Protein AF-A0A9Q5SL34-F1 (afdb_monomer)

Secondary structure (DSSP, 8-state):
----------------PPPEEE----GGGTT---HHHHTSEEEEEEEEEET--TT-EEEEEETTEEEEEE--TTSSEEEEEEEHHHHTT-S-EEEEE---

pLDDT: mean 87.62, std 8.79, range [52.19, 95.81]

InterPro domains:
  IPR013783 Immunoglobulin-like fold [G3DSA:2.60.40.10] (19-100)
  IPR049826 Ig-like Ice domain [NF012196] (1-95)

Mean predicted aligned error: 7.26 Å

Radius of gyration: 22.32 Å; Cα contacts (8 Å, |Δi|>4): 200; chains: 1; bounding box: 59×26×72 Å

Structure (mmCIF, N/CA/C/O backbone):
data_AF-A0A9Q5SL34-F1
#
_entry.id   AF-A0A9Q5SL34-F1
#
loop_
_atom_site.group_PDB
_atom_site.id
_atom_site.type_symbol
_atom_site.label_atom_id
_atom_site.label_alt_id
_atom_site.label_comp_id
_atom_site.label_asym_id
_atom_site.label_entity_id
_atom_site.label_seq_id
_atom_site.pdbx_PDB_ins_code
_atom_site.Cartn_x
_atom_site.Cartn_y
_atom_site.Cartn_z
_atom_site.occupancy
_atom_site.B_iso_or_equiv
_atom_site.auth_seq_id
_atom_site.auth_comp_id
_atom_site.auth_asym_id
_atom_site.auth_atom_id
_atom_site.pdbx_PDB_model_num
ATOM 1 N N . ASN A 1 1 ? 44.277 15.651 -53.124 1.00 52.19 1 ASN A N 1
ATOM 2 C CA . ASN A 1 1 ? 43.625 14.345 -52.923 1.00 52.19 1 ASN A CA 1
ATOM 3 C C . ASN A 1 1 ? 42.667 14.479 -51.746 1.00 52.19 1 ASN A C 1
ATOM 5 O O . ASN A 1 1 ? 43.151 14.401 -50.623 1.00 52.19 1 ASN A O 1
ATOM 9 N N . PRO A 1 2 ? 41.384 14.825 -51.944 1.00 63.31 2 PRO A N 1
ATOM 10 C CA . PRO A 1 2 ? 40.451 14.895 -50.826 1.00 63.31 2 PRO A CA 1
ATOM 11 C C . PRO A 1 2 ? 39.953 13.487 -50.474 1.00 63.31 2 PRO A C 1
ATOM 13 O O . PRO A 1 2 ? 39.722 12.675 -51.367 1.00 63.31 2 PRO A O 1
ATOM 16 N N . ALA A 1 3 ? 39.810 13.208 -49.181 1.00 65.94 3 ALA A N 1
ATOM 17 C CA . ALA A 1 3 ? 39.186 11.996 -48.662 1.00 65.94 3 ALA A CA 1
ATOM 18 C C . ALA A 1 3 ? 37.994 12.407 -47.794 1.00 65.94 3 ALA A C 1
ATOM 20 O O . ALA A 1 3 ? 38.122 13.316 -46.973 1.00 65.94 3 ALA A O 1
ATOM 21 N N . SER A 1 4 ? 36.858 11.748 -47.991 1.00 71.62 4 SER A N 1
ATOM 22 C CA . SER A 1 4 ? 35.657 11.902 -47.172 1.00 71.62 4 SER A CA 1
ATOM 23 C C . SER A 1 4 ? 35.212 10.537 -46.657 1.00 71.62 4 SER A C 1
ATOM 25 O O . SER A 1 4 ? 35.477 9.511 -47.287 1.00 71.62 4 SER A O 1
ATOM 27 N N . ALA A 1 5 ? 34.567 10.540 -45.496 1.00 66.69 5 ALA A N 1
ATOM 28 C CA . ALA A 1 5 ? 33.945 9.377 -44.890 1.00 66.69 5 ALA A CA 1
ATOM 29 C C . ALA A 1 5 ? 32.649 9.829 -44.219 1.00 66.69 5 ALA A C 1
ATOM 31 O O . ALA A 1 5 ? 32.632 10.871 -43.562 1.00 66.69 5 ALA A O 1
ATOM 32 N N . ASP A 1 6 ? 31.610 9.021 -44.372 1.00 74.62 6 ASP A N 1
ATOM 33 C CA . ASP A 1 6 ? 30.282 9.262 -43.828 1.00 74.62 6 ASP A CA 1
ATOM 34 C C . ASP A 1 6 ? 29.911 8.092 -42.912 1.00 74.62 6 ASP A C 1
ATOM 36 O O . ASP A 1 6 ? 30.289 6.942 -43.163 1.00 74.62 6 ASP A O 1
ATOM 40 N N . ALA A 1 7 ? 29.205 8.391 -41.826 1.00 67.94 7 ALA A N 1
ATOM 41 C CA . ALA A 1 7 ? 28.710 7.399 -40.887 1.00 67.94 7 ALA A CA 1
ATOM 42 C C . ALA A 1 7 ? 27.316 7.808 -40.421 1.00 67.94 7 ALA A C 1
A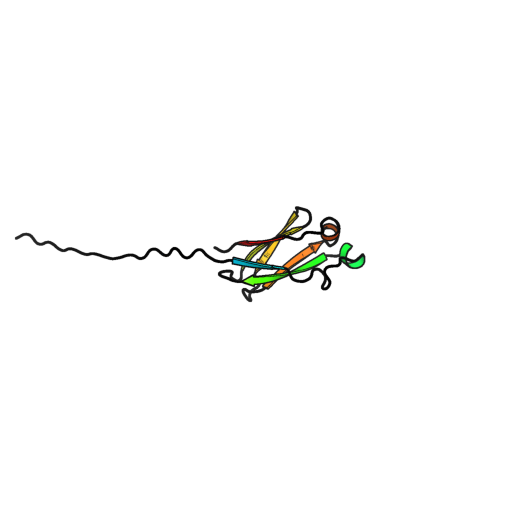TOM 44 O O . ALA A 1 7 ? 27.150 8.863 -39.811 1.00 67.94 7 ALA A O 1
ATOM 45 N N . ASP A 1 8 ? 26.350 6.934 -40.671 1.00 74.38 8 ASP A N 1
ATOM 46 C CA . ASP A 1 8 ? 24.986 7.061 -40.179 1.00 74.38 8 ASP A CA 1
ATOM 47 C C . ASP A 1 8 ? 24.727 6.033 -39.079 1.00 74.38 8 ASP A C 1
ATOM 49 O O . ASP A 1 8 ? 25.254 4.914 -39.094 1.00 74.38 8 ASP A O 1
ATOM 53 N N . ARG A 1 9 ? 23.900 6.421 -38.107 1.00 81.31 9 ARG A N 1
ATOM 54 C CA . ARG A 1 9 ? 23.397 5.526 -37.069 1.00 81.31 9 ARG A CA 1
ATOM 55 C C . ARG A 1 9 ? 21.949 5.870 -36.764 1.00 81.31 9 ARG A C 1
ATOM 57 O O . ARG A 1 9 ? 21.664 6.941 -36.233 1.00 81.31 9 ARG A O 1
ATOM 64 N N . ASP A 1 10 ? 21.072 4.915 -37.026 1.00 77.75 10 ASP A N 1
ATOM 65 C CA . ASP A 1 10 ? 19.683 4.992 -36.597 1.00 77.75 10 ASP A CA 1
ATOM 66 C C . ASP A 1 10 ? 19.573 4.865 -35.070 1.00 77.75 10 ASP A C 1
ATOM 68 O O . ASP A 1 10 ? 20.346 4.151 -34.417 1.00 77.75 10 ASP A O 1
ATOM 72 N N . TYR A 1 11 ? 18.584 5.551 -34.495 1.00 79.69 11 TYR A N 1
ATOM 73 C CA . TYR A 1 11 ? 18.172 5.387 -33.104 1.00 79.69 11 TYR A CA 1
ATOM 74 C C . TYR A 1 11 ? 16.663 5.146 -33.036 1.00 79.69 11 TYR A C 1
ATOM 76 O O . TYR A 1 11 ? 15.887 5.741 -33.782 1.00 79.69 11 TYR A O 1
ATOM 84 N N . GLY A 1 12 ? 16.253 4.247 -32.144 1.00 81.19 12 GLY A N 1
ATOM 85 C CA . GLY A 1 12 ? 14.850 4.040 -31.806 1.00 81.19 12 GLY A CA 1
ATOM 86 C C . GLY A 1 12 ? 14.425 4.983 -30.686 1.00 81.19 12 GLY A C 1
ATOM 87 O O . GLY A 1 12 ? 15.234 5.328 -29.824 1.00 81.19 12 GLY A O 1
ATOM 88 N N . VAL A 1 13 ? 13.157 5.381 -30.698 1.00 70.31 13 VAL A N 1
ATOM 89 C CA . VAL A 1 13 ? 12.498 6.021 -29.557 1.00 70.31 13 VAL A CA 1
ATOM 90 C C . VAL A 1 13 ? 11.585 4.987 -28.913 1.00 70.31 13 VAL A C 1
ATOM 92 O O . VAL A 1 13 ? 10.753 4.394 -29.598 1.00 70.31 13 VAL A O 1
ATOM 95 N N . ASP A 1 14 ? 11.777 4.734 -27.622 1.00 74.88 14 ASP A N 1
ATOM 96 C CA . ASP A 1 14 ? 10.863 3.904 -26.844 1.00 74.88 14 ASP A CA 1
ATOM 97 C C . ASP A 1 14 ? 9.807 4.810 -26.207 1.00 74.88 14 ASP A C 1
ATOM 99 O O . ASP A 1 14 ? 10.135 5.753 -25.485 1.00 74.88 14 ASP A O 1
ATOM 103 N N . THR A 1 15 ? 8.545 4.572 -26.549 1.00 73.12 15 THR A N 1
ATOM 104 C CA . THR A 1 15 ? 7.397 5.344 -26.061 1.00 73.12 15 THR A CA 1
ATOM 105 C C . THR A 1 15 ? 6.463 4.499 -25.202 1.00 73.12 15 THR A C 1
ATOM 107 O O . THR A 1 15 ? 5.328 4.918 -24.970 1.00 73.12 15 THR A O 1
ATOM 110 N N . THR A 1 16 ? 6.867 3.298 -24.773 1.00 75.44 16 THR A N 1
ATOM 111 C CA . THR A 1 16 ? 6.045 2.525 -23.839 1.00 75.44 16 THR A CA 1
ATOM 112 C C . THR A 1 16 ? 6.050 3.223 -22.486 1.00 75.44 16 THR A C 1
ATOM 114 O O . THR A 1 16 ? 7.094 3.344 -21.848 1.00 75.44 16 THR A O 1
ATOM 117 N N . LEU A 1 17 ? 4.888 3.726 -22.069 1.00 71.75 17 LEU A N 1
ATOM 118 C CA . LEU A 1 17 ? 4.716 4.248 -20.719 1.00 71.75 17 LEU A CA 1
ATOM 119 C C . LEU A 1 17 ? 4.752 3.078 -19.729 1.00 71.75 17 LEU A C 1
ATOM 121 O O . LEU A 1 17 ? 4.144 2.046 -20.031 1.00 71.75 17 LEU A O 1
ATOM 125 N N . PRO A 1 18 ? 5.401 3.239 -18.566 1.00 72.50 18 PRO A N 1
ATOM 126 C CA . PRO A 1 18 ? 5.308 2.248 -17.510 1.00 72.50 18 PRO A CA 1
ATOM 127 C C . PRO A 1 18 ? 3.847 2.098 -17.081 1.00 72.50 18 PRO A C 1
A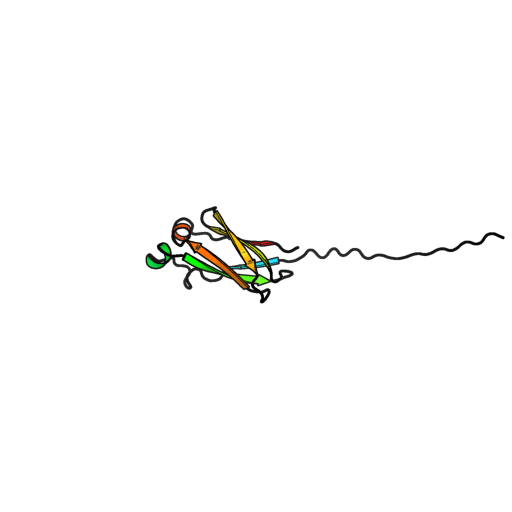TOM 129 O O . PRO A 1 18 ? 3.100 3.072 -16.939 1.00 72.50 18 PRO A O 1
ATOM 132 N N . THR A 1 19 ? 3.435 0.853 -16.914 1.00 81.94 19 THR A N 1
ATOM 133 C CA . THR A 1 19 ? 2.133 0.460 -16.388 1.00 81.94 19 THR A CA 1
ATOM 134 C C . THR A 1 19 ? 2.287 0.149 -14.908 1.00 81.94 19 THR A C 1
ATOM 136 O O . THR A 1 19 ? 3.216 -0.543 -14.518 1.00 81.94 19 THR A O 1
ATOM 139 N N . ALA A 1 20 ? 1.394 0.649 -14.062 1.00 86.25 20 ALA A N 1
ATOM 140 C CA . ALA A 1 20 ? 1.401 0.328 -12.641 1.00 86.25 20 ALA A CA 1
ATOM 141 C C . ALA A 1 20 ? -0.014 -0.031 -12.209 1.00 86.25 20 ALA A C 1
ATOM 143 O O . ALA A 1 20 ? -0.964 0.704 -12.487 1.00 86.25 20 ALA A O 1
ATOM 144 N N . GLU A 1 21 ? -0.144 -1.164 -11.533 1.00 90.12 21 GLU A N 1
ATOM 145 C CA . GLU A 1 21 ? -1.402 -1.646 -10.975 1.00 90.12 21 GLU A CA 1
ATOM 146 C C . GLU A 1 21 ? -1.232 -1.823 -9.468 1.00 90.12 21 GLU A C 1
ATOM 148 O O . GLU A 1 21 ? -0.189 -2.289 -9.006 1.00 90.12 21 GLU A O 1
ATOM 153 N N . ILE A 1 22 ? -2.249 -1.435 -8.699 1.00 92.56 22 ILE A N 1
ATOM 154 C CA . ILE A 1 22 ? -2.298 -1.621 -7.249 1.00 92.56 22 ILE A CA 1
ATOM 155 C C . ILE A 1 22 ? -3.718 -1.986 -6.830 1.00 92.56 22 ILE A C 1
ATOM 157 O O . ILE A 1 22 ? -4.686 -1.339 -7.227 1.00 92.56 22 ILE A O 1
ATOM 161 N N . GLU A 1 23 ? -3.820 -3.018 -6.006 1.00 94.19 23 GLU A N 1
ATOM 162 C CA . GLU A 1 23 ? -5.057 -3.508 -5.411 1.00 94.19 23 GLU A CA 1
ATOM 163 C C . GLU A 1 23 ? -4.899 -3.551 -3.889 1.00 94.19 23 GLU A C 1
ATOM 165 O O . GLU A 1 23 ? -3.783 -3.665 -3.379 1.00 94.19 23 GLU A O 1
ATOM 170 N N . ILE A 1 24 ? -6.016 -3.429 -3.172 1.00 93.19 24 ILE A N 1
ATOM 171 C CA . ILE A 1 24 ? -6.093 -3.506 -1.710 1.00 93.19 24 ILE A CA 1
ATOM 172 C C . ILE A 1 24 ? -6.902 -4.763 -1.378 1.00 93.19 24 ILE A C 1
ATOM 174 O O . ILE A 1 24 ? -7.988 -4.948 -1.930 1.00 93.19 24 ILE A O 1
ATOM 178 N N . ASP A 1 25 ? -6.372 -5.614 -0.503 1.00 93.44 25 ASP A N 1
ATOM 179 C CA . ASP A 1 25 ? -7.076 -6.792 0.008 1.00 93.44 25 ASP A CA 1
ATOM 180 C C . ASP A 1 25 ? -8.148 -6.396 1.037 1.00 93.44 25 ASP A C 1
ATOM 182 O O . ASP A 1 25 ? -8.251 -5.241 1.451 1.00 93.44 25 ASP A O 1
ATOM 186 N N . LEU A 1 26 ? -8.926 -7.379 1.501 1.00 90.00 26 LEU A N 1
ATOM 187 C CA . LEU A 1 26 ? -9.909 -7.166 2.565 1.00 90.00 26 LEU A CA 1
ATOM 188 C C . LEU A 1 26 ? -9.247 -6.581 3.820 1.00 90.00 26 LEU A C 1
ATOM 190 O O . LEU A 1 26 ? -8.334 -7.177 4.401 1.00 90.00 26 LEU A O 1
ATOM 194 N N . ILE A 1 27 ? -9.755 -5.446 4.290 1.00 87.69 27 ILE A N 1
ATOM 195 C CA . ILE A 1 27 ? -9.268 -4.789 5.503 1.00 87.69 27 ILE A CA 1
ATOM 196 C C . ILE A 1 27 ? -9.784 -5.567 6.711 1.00 87.69 27 ILE A C 1
ATOM 198 O O . ILE A 1 27 ? -10.958 -5.917 6.771 1.00 87.69 27 ILE A O 1
ATOM 202 N N . ALA A 1 28 ? -8.906 -5.870 7.671 1.00 84.81 28 ALA A N 1
ATOM 203 C CA . ALA A 1 28 ? -9.226 -6.726 8.822 1.00 84.81 28 ALA A CA 1
ATOM 204 C C . ALA A 1 28 ? -9.770 -8.132 8.450 1.00 84.81 28 ALA A C 1
ATOM 206 O O . ALA A 1 28 ? -10.240 -8.871 9.309 1.00 84.81 28 ALA A O 1
ATOM 207 N N . GLY A 1 29 ? -9.642 -8.547 7.182 1.00 83.75 29 GLY A N 1
ATOM 208 C CA . GLY A 1 29 ? -10.080 -9.850 6.676 1.00 83.75 29 GLY A CA 1
ATOM 209 C C . GLY A 1 29 ? -11.562 -9.946 6.296 1.00 83.75 29 GLY A C 1
ATOM 210 O O . GLY A 1 29 ? -11.937 -10.915 5.634 1.00 83.75 29 GLY A O 1
ATOM 211 N N . ASP A 1 30 ? -12.392 -8.970 6.666 1.00 86.31 30 ASP A N 1
ATOM 212 C CA . ASP A 1 30 ? -13.833 -8.948 6.379 1.00 86.31 30 ASP A CA 1
ATOM 213 C C . ASP A 1 30 ? -14.385 -7.569 5.963 1.00 86.31 30 ASP A C 1
ATOM 215 O O . ASP A 1 30 ? -15.599 -7.418 5.833 1.00 86.31 30 ASP A O 1
ATOM 219 N N . ASP A 1 31 ? -13.513 -6.582 5.728 1.00 85.81 31 ASP A N 1
ATOM 220 C CA . ASP A 1 31 ? -13.841 -5.173 5.460 1.00 85.81 31 ASP A CA 1
ATOM 221 C C . ASP A 1 31 ? -14.651 -4.487 6.577 1.00 85.81 31 ASP A C 1
ATOM 223 O O . ASP A 1 31 ? -15.268 -3.437 6.362 1.00 85.81 31 ASP A O 1
ATOM 227 N N . VAL A 1 32 ? -14.654 -5.042 7.795 1.00 87.25 32 VAL A N 1
ATOM 228 C CA . VAL A 1 32 ? -15.412 -4.506 8.928 1.00 87.25 32 VAL A CA 1
ATOM 229 C C . VAL A 1 32 ? -14.498 -4.277 10.121 1.00 87.25 32 VAL A C 1
ATOM 231 O O . VAL A 1 32 ? -14.122 -5.194 10.836 1.00 87.25 32 VAL A O 1
ATOM 234 N N . ILE A 1 33 ? -14.244 -3.005 10.430 1.00 90.00 33 ILE A N 1
ATOM 235 C CA . ILE A 1 33 ? -13.521 -2.649 11.653 1.00 90.00 33 ILE A CA 1
ATOM 236 C C . ILE A 1 33 ? -14.428 -2.818 12.871 1.00 90.00 33 ILE A C 1
ATOM 238 O O . ILE A 1 33 ? -15.411 -2.093 13.057 1.00 90.00 33 ILE A O 1
ATOM 242 N N . ASN A 1 34 ? -14.072 -3.757 13.741 1.00 89.69 34 ASN A N 1
ATOM 243 C CA . ASN A 1 34 ? -14.728 -3.967 15.022 1.00 89.69 34 ASN A CA 1
ATOM 244 C C . ASN A 1 34 ? -14.055 -3.171 16.156 1.00 89.69 34 ASN A C 1
ATOM 246 O O . ASN A 1 34 ? -13.020 -2.524 15.996 1.00 89.69 34 ASN A O 1
ATOM 250 N N . LYS A 1 35 ? -14.647 -3.221 17.357 1.00 89.25 35 LYS A N 1
ATOM 251 C CA . LYS A 1 35 ? -14.123 -2.491 18.523 1.00 89.25 35 LYS A CA 1
ATOM 252 C C . LYS A 1 35 ? -12.684 -2.894 18.873 1.00 89.25 35 LYS A C 1
ATOM 254 O O . LYS A 1 35 ? -11.883 -2.030 19.209 1.00 89.25 35 LYS A O 1
ATOM 259 N N . ALA A 1 36 ? -12.357 -4.182 18.806 1.00 89.81 36 ALA A N 1
ATOM 260 C CA . ALA A 1 36 ? -11.027 -4.663 19.166 1.00 89.81 36 ALA A CA 1
ATOM 261 C C . ALA A 1 36 ? -9.963 -4.243 18.139 1.00 89.81 36 ALA A C 1
ATOM 263 O O . ALA A 1 36 ? -8.836 -3.952 18.535 1.00 89.81 36 ALA A O 1
ATOM 264 N N . GLU A 1 37 ? -10.319 -4.186 16.855 1.00 91.38 37 GLU A N 1
ATOM 265 C CA . GLU A 1 37 ? -9.464 -3.663 15.781 1.00 91.38 37 GLU A CA 1
ATOM 266 C C . GLU A 1 37 ? -9.315 -2.149 15.862 1.00 91.38 37 GLU A C 1
ATOM 268 O O . GLU A 1 37 ? -8.214 -1.645 15.703 1.00 91.38 37 GLU A O 1
ATOM 273 N N . SER A 1 38 ? -10.377 -1.417 16.207 1.00 90.25 38 SER A N 1
ATOM 274 C CA . SER A 1 38 ? -10.308 0.043 16.359 1.00 90.25 38 SER A CA 1
ATOM 275 C C . SER A 1 38 ? -9.358 0.512 17.473 1.00 90.25 38 SER A C 1
ATOM 277 O O . SER A 1 38 ? -8.914 1.658 17.475 1.00 90.25 38 SER A O 1
ATOM 279 N N . GLU A 1 39 ? -9.045 -0.371 18.425 1.00 91.81 39 GLU A N 1
ATOM 280 C CA . GLU A 1 39 ? -8.149 -0.114 19.558 1.00 91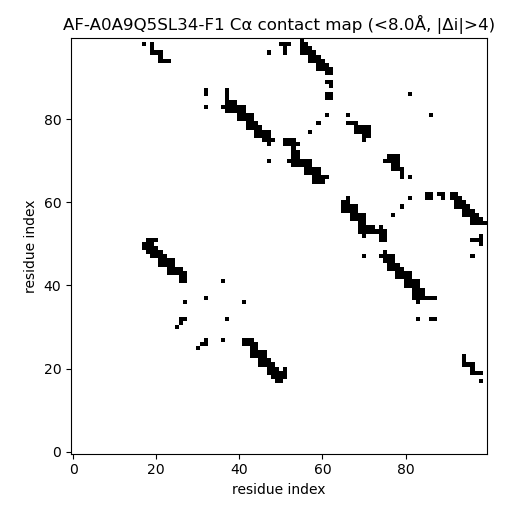.81 39 GLU A CA 1
ATOM 281 C C . GLU A 1 39 ? -6.698 -0.572 19.293 1.00 91.81 39 GLU A C 1
ATOM 283 O O . GLU A 1 39 ? -5.8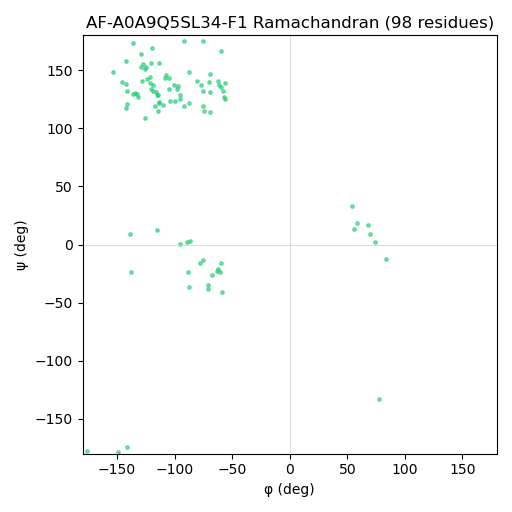46 -0.448 20.176 1.00 91.81 39 GLU A O 1
ATOM 288 N N . LYS A 1 40 ? -6.405 -1.123 18.106 1.00 92.56 40 LYS A N 1
ATOM 289 C CA . LYS A 1 40 ? -5.100 -1.688 17.727 1.00 92.56 40 LYS A CA 1
ATOM 290 C C . LYS A 1 40 ? -4.696 -1.250 16.321 1.00 92.56 40 LYS A C 1
ATOM 292 O O . LYS A 1 40 ? -5.477 -0.630 15.608 1.00 92.56 40 LYS A O 1
ATOM 297 N N . ASP A 1 41 ? -3.476 -1.584 15.923 1.00 93.00 41 ASP A N 1
ATOM 298 C CA . ASP A 1 41 ? -3.045 -1.416 14.539 1.00 93.00 41 ASP A CA 1
ATOM 299 C C . ASP A 1 41 ? -3.627 -2.543 13.676 1.00 93.00 41 ASP A C 1
ATOM 301 O O . ASP A 1 41 ? -3.668 -3.707 14.088 1.00 93.00 41 ASP A O 1
ATOM 305 N N . VAL A 1 42 ? -4.105 -2.175 12.491 1.00 92.44 42 VAL A N 1
ATOM 306 C CA . VAL A 1 42 ? -4.670 -3.069 11.484 1.00 92.44 42 VAL A CA 1
ATOM 307 C C . VAL A 1 42 ? -3.736 -3.061 10.286 1.00 92.44 42 VAL A C 1
ATOM 309 O O . VAL A 1 42 ? -3.471 -2.015 9.691 1.00 92.44 42 VAL A O 1
ATOM 312 N N . THR A 1 43 ? -3.247 -4.239 9.923 1.00 93.88 43 THR A N 1
ATOM 313 C CA . THR A 1 43 ? -2.432 -4.412 8.725 1.00 93.88 43 THR A CA 1
ATOM 314 C C . THR A 1 43 ? -3.331 -4.357 7.495 1.00 93.88 43 THR A C 1
ATOM 316 O O . THR A 1 43 ? -4.231 -5.182 7.334 1.00 93.88 43 THR A O 1
ATOM 319 N N . ILE A 1 44 ? -3.076 -3.390 6.622 1.00 93.44 44 ILE A N 1
ATOM 320 C CA . ILE A 1 44 ? -3.665 -3.303 5.288 1.00 93.44 44 ILE A CA 1
ATOM 321 C C . ILE A 1 44 ? -2.668 -3.928 4.327 1.00 93.44 44 ILE A C 1
ATOM 323 O O . ILE A 1 44 ? -1.508 -3.515 4.296 1.00 93.44 44 ILE A O 1
ATOM 327 N N . SER A 1 45 ? -3.106 -4.912 3.551 1.00 94.62 45 SER A N 1
ATOM 328 C CA . SER A 1 45 ? -2.293 -5.555 2.522 1.00 94.62 4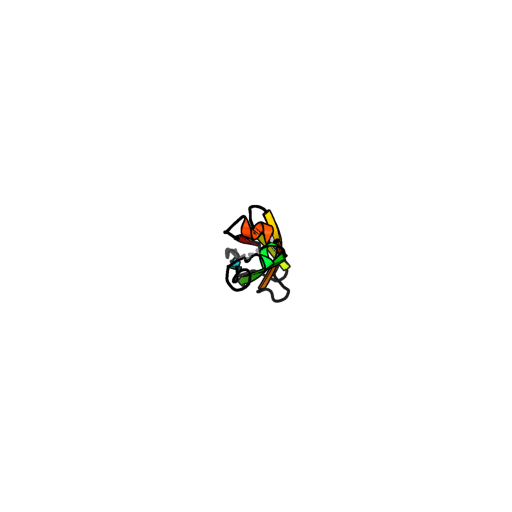5 SER A CA 1
ATOM 329 C C . SER A 1 45 ? -2.909 -5.391 1.143 1.00 94.62 45 SER A C 1
ATOM 331 O O . SER A 1 45 ? -4.052 -4.956 0.996 1.00 94.62 45 SER A O 1
ATOM 333 N N . GLY A 1 46 ? -2.132 -5.736 0.128 1.00 95.31 46 GLY A N 1
ATOM 334 C CA . GLY A 1 46 ? -2.611 -5.778 -1.236 1.00 95.31 46 GLY A CA 1
ATOM 335 C C . GLY A 1 46 ? -1.561 -6.294 -2.203 1.00 95.31 46 GLY A C 1
ATOM 336 O O . GLY A 1 46 ? -0.431 -6.635 -1.824 1.00 95.31 46 GLY A O 1
ATOM 337 N N . THR A 1 47 ? -1.936 -6.312 -3.478 1.00 95.25 47 THR A N 1
ATOM 338 C CA . THR A 1 47 ? -1.070 -6.722 -4.583 1.00 95.25 47 THR A CA 1
ATOM 339 C C . THR A 1 47 ? -0.741 -5.566 -5.515 1.00 95.25 47 THR A C 1
ATOM 341 O O . T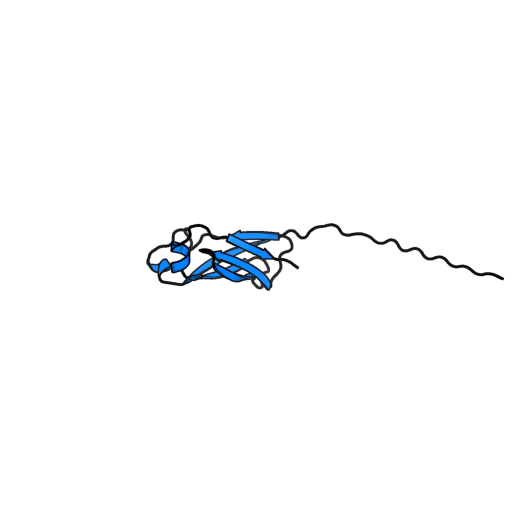HR A 1 47 ? -1.461 -4.572 -5.591 1.00 95.25 47 THR A O 1
ATOM 344 N N . VAL A 1 48 ? 0.375 -5.699 -6.223 1.00 95.00 48 VAL A N 1
ATOM 345 C CA . VAL A 1 48 ? 0.816 -4.786 -7.280 1.00 95.00 48 VAL A CA 1
ATOM 346 C C . VAL A 1 48 ? 1.121 -5.552 -8.566 1.00 95.00 48 VAL A C 1
ATOM 348 O O . VAL A 1 48 ? 1.437 -6.745 -8.533 1.00 95.00 48 VAL A O 1
ATOM 351 N N . GLY A 1 49 ? 1.029 -4.859 -9.699 1.00 91.38 49 GLY A N 1
ATOM 352 C CA . GLY A 1 49 ? 1.245 -5.411 -11.036 1.00 91.38 49 GLY A CA 1
ATOM 353 C C . GLY A 1 49 ? 1.811 -4.390 -12.025 1.00 91.38 49 GLY A C 1
ATOM 354 O O . GLY A 1 49 ? 2.075 -3.239 -11.675 1.00 91.38 49 GLY A O 1
ATOM 355 N N . GLY A 1 50 ? 2.006 -4.820 -13.273 1.00 89.25 50 GLY A N 1
ATOM 356 C CA . GLY A 1 50 ? 2.660 -4.020 -14.314 1.00 89.25 50 GLY A CA 1
ATOM 357 C C . GLY A 1 50 ? 4.184 -3.987 -14.160 1.00 89.25 50 GLY A C 1
ATOM 358 O O . GLY A 1 50 ? 4.820 -5.022 -13.963 1.00 89.25 50 GLY A O 1
ATOM 359 N N . ASP A 1 51 ? 4.759 -2.793 -14.258 1.00 88.75 51 ASP A N 1
ATOM 360 C CA . ASP A 1 51 ? 6.191 -2.495 -14.166 1.00 88.75 51 ASP A CA 1
ATOM 361 C C . ASP A 1 51 ? 6.683 -2.277 -12.727 1.00 88.75 51 ASP A C 1
ATOM 363 O O . ASP A 1 51 ? 7.868 -2.003 -12.521 1.00 88.75 51 ASP A O 1
ATOM 367 N N . VAL A 1 52 ? 5.794 -2.441 -11.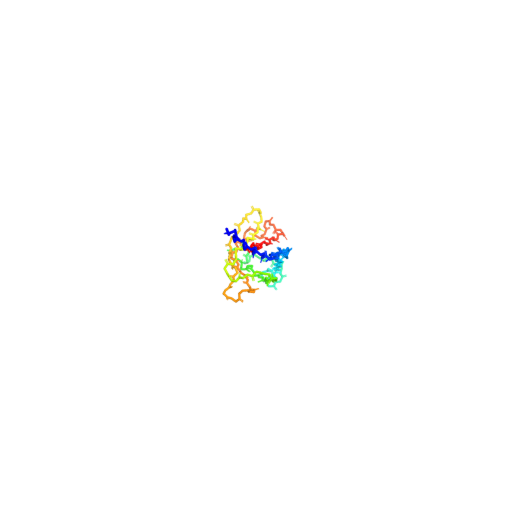741 1.00 92.12 52 VAL A N 1
ATOM 368 C CA . VAL A 1 52 ? 6.094 -2.320 -10.310 1.00 92.12 52 VAL A CA 1
ATOM 369 C C . VAL A 1 52 ? 7.111 -3.375 -9.861 1.00 92.12 52 VAL A C 1
ATOM 371 O O . VAL A 1 52 ? 7.066 -4.538 -10.272 1.00 92.12 52 VAL A O 1
ATOM 374 N N . LYS A 1 53 ? 8.040 -2.978 -8.988 1.00 92.50 53 LYS A N 1
ATOM 375 C CA . LYS A 1 53 ? 9.146 -3.802 -8.490 1.00 92.50 53 LYS A CA 1
ATOM 376 C C . LYS A 1 53 ? 9.225 -3.770 -6.971 1.00 92.50 53 LYS A C 1
ATOM 378 O O . LYS A 1 53 ? 8.666 -2.915 -6.294 1.00 92.50 53 LYS A O 1
ATOM 383 N N . ALA A 1 54 ? 9.965 -4.730 -6.422 1.00 93.81 54 ALA A N 1
ATOM 384 C CA . ALA A 1 54 ? 10.294 -4.733 -5.005 1.00 93.81 54 ALA A CA 1
ATOM 385 C C . ALA A 1 54 ? 10.997 -3.426 -4.613 1.00 93.81 54 ALA A C 1
ATOM 387 O O . ALA A 1 54 ? 11.922 -2.991 -5.303 1.00 93.81 54 ALA A O 1
ATOM 388 N N . ASN A 1 55 ? 10.631 -2.891 -3.449 1.00 93.00 55 ASN A N 1
ATOM 389 C CA . ASN A 1 55 ? 11.055 -1.596 -2.912 1.00 93.00 55 ASN A CA 1
ATOM 390 C C . ASN A 1 55 ? 10.428 -0.355 -3.565 1.00 93.00 55 ASN A C 1
ATOM 392 O O . ASN A 1 55 ? 10.752 0.749 -3.127 1.00 93.00 55 ASN A O 1
ATOM 396 N N . ASP A 1 56 ? 9.516 -0.502 -4.529 1.00 94.00 56 ASP A N 1
ATOM 397 C CA . ASP A 1 56 ? 8.755 0.647 -5.022 1.00 94.00 56 ASP A CA 1
ATOM 398 C C . ASP A 1 56 ? 7.918 1.249 -3.880 1.00 94.00 56 ASP A C 1
ATOM 400 O O . ASP A 1 56 ? 7.333 0.502 -3.081 1.00 94.00 56 ASP A O 1
ATOM 404 N N . PRO A 1 57 ? 7.872 2.585 -3.747 1.00 94.31 57 PRO A N 1
ATOM 405 C CA . PRO A 1 57 ? 7.132 3.241 -2.683 1.00 94.31 57 PRO A CA 1
ATOM 406 C C . PRO A 1 57 ? 5.624 3.082 -2.889 1.00 94.31 57 PRO A C 1
ATOM 408 O O . PRO A 1 57 ? 5.070 3.376 -3.950 1.00 94.31 57 PRO A O 1
ATOM 411 N N . VAL A 1 58 ? 4.944 2.668 -1.823 1.00 95.06 58 VAL A N 1
ATOM 412 C CA . VAL A 1 58 ? 3.487 2.587 -1.745 1.00 95.06 58 VAL A CA 1
ATOM 413 C C . VAL A 1 58 ? 3.007 3.574 -0.690 1.00 95.06 58 VAL A C 1
ATOM 415 O O . VAL A 1 58 ? 3.483 3.579 0.441 1.00 95.06 58 VAL A O 1
ATOM 418 N N . THR A 1 59 ? 2.053 4.420 -1.056 1.00 95.06 59 THR A N 1
ATOM 419 C CA . THR A 1 59 ? 1.403 5.374 -0.158 1.00 95.06 59 THR A CA 1
ATOM 420 C C . THR A 1 59 ? -0.051 4.984 0.018 1.00 95.06 59 THR A C 1
ATOM 422 O O . THR A 1 59 ? -0.800 4.912 -0.956 1.00 95.06 59 THR A O 1
ATOM 425 N N . VAL A 1 60 ? -0.451 4.751 1.262 1.00 94.44 60 VAL A N 1
ATOM 426 C CA . VAL A 1 60 ? -1.824 4.446 1.646 1.00 94.44 60 VAL A CA 1
ATOM 427 C C . VAL A 1 60 ? -2.395 5.626 2.409 1.00 94.44 60 VAL A C 1
ATOM 429 O O . VAL A 1 60 ? -1.876 5.998 3.454 1.00 94.44 60 VAL A O 1
ATOM 432 N N . THR A 1 61 ? -3.469 6.218 1.907 1.00 93.62 61 THR A N 1
ATOM 433 C CA . THR A 1 61 ? -4.151 7.328 2.566 1.00 93.62 61 THR A CA 1
ATOM 434 C C . THR A 1 61 ? -5.378 6.811 3.312 1.00 93.62 61 THR A C 1
ATOM 436 O O . THR A 1 61 ? -6.271 6.220 2.699 1.00 93.62 61 THR A O 1
ATOM 439 N N . VAL A 1 62 ? -5.437 7.077 4.618 1.00 92.06 62 VAL A N 1
ATOM 440 C CA . VAL A 1 62 ? -6.566 6.758 5.509 1.00 92.06 62 VAL A CA 1
ATOM 441 C C . VAL A 1 62 ? -6.907 7.998 6.322 1.00 92.06 62 VAL A C 1
ATOM 443 O O . VAL A 1 62 ? -6.018 8.581 6.939 1.00 92.06 62 VAL A O 1
ATOM 446 N N . ASN A 1 63 ? -8.171 8.438 6.319 1.00 90.44 63 ASN A N 1
ATOM 447 C CA . ASN A 1 63 ? -8.606 9.639 7.047 1.00 90.44 63 ASN A CA 1
ATOM 448 C C . ASN A 1 63 ? -7.785 10.900 6.688 1.00 90.44 63 ASN A C 1
ATOM 450 O O . ASN A 1 63 ? -7.486 11.754 7.523 1.00 90.44 63 ASN A O 1
ATOM 454 N N . GLY A 1 64 ? -7.342 10.989 5.429 1.00 89.25 64 GLY A N 1
ATOM 455 C CA . GLY A 1 64 ? -6.473 12.069 4.948 1.00 89.25 64 GLY A CA 1
ATOM 456 C C . GLY A 1 64 ? -5.039 12.053 5.496 1.00 89.25 64 GLY A C 1
ATOM 457 O O . GLY A 1 64 ? -4.312 13.023 5.282 1.00 89.25 64 GLY A O 1
ATOM 458 N N . LYS A 1 65 ? -4.625 10.989 6.195 1.00 91.38 65 LYS A N 1
ATOM 459 C CA . LYS A 1 65 ? -3.237 10.743 6.600 1.00 91.38 65 LYS A CA 1
ATOM 460 C C . LYS A 1 65 ? -2.585 9.745 5.664 1.00 91.38 65 LYS A C 1
ATOM 462 O O . LYS A 1 65 ? -3.182 8.721 5.345 1.00 91.38 65 LYS A O 1
ATOM 467 N N . ASP A 1 66 ? -1.345 10.029 5.298 1.00 94.44 66 ASP A N 1
ATOM 468 C CA . ASP A 1 66 ? -0.557 9.173 4.423 1.00 94.44 66 ASP A CA 1
ATOM 469 C C . ASP A 1 66 ? 0.336 8.234 5.240 1.00 94.44 66 ASP A C 1
ATOM 471 O O . ASP A 1 66 ? 1.098 8.662 6.111 1.00 94.44 66 ASP A O 1
ATOM 475 N N . TYR A 1 67 ? 0.242 6.950 4.922 1.00 94.19 67 TYR A N 1
ATOM 476 C CA . TYR A 1 67 ? 1.022 5.854 5.474 1.00 94.19 67 TYR A CA 1
ATOM 477 C C . TYR A 1 67 ? 1.889 5.289 4.362 1.00 94.19 67 TYR A C 1
ATOM 479 O O . TYR A 1 67 ? 1.383 4.764 3.370 1.00 94.19 67 TYR A O 1
ATOM 487 N N . THR A 1 68 ? 3.201 5.422 4.502 1.00 93.88 68 THR A N 1
ATOM 488 C CA . THR A 1 68 ? 4.141 4.966 3.485 1.00 93.88 68 THR A CA 1
ATOM 489 C C . THR A 1 68 ? 4.687 3.592 3.832 1.00 93.88 68 THR A C 1
ATOM 491 O O . THR A 1 68 ? 5.050 3.299 4.970 1.00 93.88 68 THR A O 1
ATOM 494 N N . THR A 1 69 ? 4.753 2.746 2.817 1.00 95.25 69 THR A N 1
ATOM 495 C CA . THR A 1 69 ? 5.403 1.442 2.845 1.00 95.25 69 THR A CA 1
ATOM 496 C C . THR A 1 69 ? 6.107 1.220 1.510 1.00 95.25 69 THR A C 1
ATOM 498 O O . THR A 1 69 ? 6.184 2.114 0.665 1.00 95.25 69 THR A O 1
ATOM 501 N N . THR A 1 70 ? 6.648 0.031 1.316 1.00 95.38 70 THR A N 1
ATOM 502 C CA . THR A 1 70 ? 7.284 -0.382 0.071 1.00 95.38 70 THR A CA 1
ATOM 503 C C . THR A 1 70 ? 6.720 -1.712 -0.384 1.00 95.38 70 THR A C 1
ATOM 505 O O . THR A 1 70 ? 6.318 -2.534 0.442 1.00 95.38 70 THR A O 1
ATOM 508 N N . VAL A 1 71 ? 6.754 -1.961 -1.690 1.00 95.44 71 VAL A N 1
ATOM 509 C CA . VAL A 1 71 ? 6.496 -3.296 -2.231 1.00 95.44 71 VAL A CA 1
ATOM 510 C C . VAL A 1 71 ? 7.499 -4.278 -1.631 1.00 95.44 71 VAL A C 1
ATOM 512 O O . VAL A 1 71 ? 8.706 -4.020 -1.590 1.00 95.44 71 VAL A O 1
ATOM 515 N N . ASN A 1 72 ? 6.988 -5.406 -1.156 1.00 95.38 72 ASN A N 1
ATOM 516 C CA . ASN A 1 72 ? 7.756 -6.465 -0.525 1.00 95.38 72 ASN A CA 1
ATOM 517 C C . ASN A 1 72 ? 8.822 -7.032 -1.474 1.00 95.38 72 ASN A C 1
ATOM 519 O O . ASN A 1 72 ? 8.799 -6.847 -2.691 1.00 95.38 72 ASN A O 1
ATOM 523 N N . ALA A 1 73 ? 9.752 -7.808 -0.911 1.00 93.25 73 ALA A N 1
ATOM 524 C CA . ALA A 1 73 ? 10.836 -8.441 -1.665 1.00 93.25 73 ALA A CA 1
ATOM 525 C C . ALA A 1 73 ? 10.362 -9.396 -2.782 1.00 93.25 73 ALA A C 1
ATOM 527 O O . ALA A 1 73 ? 11.153 -9.750 -3.655 1.00 93.25 73 ALA A O 1
ATOM 528 N N . ASP A 1 74 ? 9.096 -9.820 -2.764 1.00 92.19 74 ASP A N 1
ATOM 529 C CA . ASP A 1 74 ? 8.489 -10.627 -3.824 1.00 92.19 74 ASP A CA 1
ATOM 530 C C . ASP A 1 74 ? 8.142 -9.821 -5.091 1.00 92.19 74 ASP A C 1
ATOM 532 O O . ASP A 1 74 ? 7.881 -10.422 -6.135 1.00 92.19 74 ASP A O 1
ATOM 536 N N . GLY A 1 75 ? 8.157 -8.485 -5.007 1.00 91.38 75 GLY A N 1
ATOM 537 C CA . GLY A 1 75 ? 7.803 -7.569 -6.089 1.00 91.38 75 GLY A CA 1
ATOM 538 C C . GLY A 1 75 ? 6.327 -7.602 -6.479 1.00 91.38 75 GLY A C 1
ATOM 539 O O . GLY A 1 75 ? 5.996 -7.194 -7.586 1.00 91.38 75 GLY A O 1
ATOM 540 N N . LYS A 1 76 ? 5.454 -8.152 -5.629 1.00 93.62 76 LYS A N 1
ATOM 541 C CA . LYS A 1 76 ? 4.039 -8.398 -5.953 1.00 93.62 76 LYS A CA 1
ATOM 542 C C . LYS A 1 76 ? 3.081 -8.047 -4.835 1.00 93.62 76 LYS A C 1
ATOM 544 O O . LYS A 1 76 ? 1.909 -7.828 -5.119 1.00 93.62 76 LYS A O 1
ATOM 549 N N . THR A 1 77 ? 3.538 -8.023 -3.589 1.00 95.81 77 THR A N 1
ATOM 550 C CA . THR A 1 77 ? 2.690 -7.714 -2.437 1.00 95.81 77 THR A CA 1
ATOM 551 C C . THR A 1 77 ? 3.207 -6.492 -1.700 1.00 95.81 77 THR A C 1
ATOM 553 O O . THR A 1 77 ? 4.385 -6.151 -1.768 1.00 95.81 77 THR A O 1
ATOM 556 N N . TRP A 1 78 ? 2.325 -5.822 -0.975 1.00 95.69 78 TRP A N 1
ATOM 557 C CA . TRP A 1 78 ? 2.674 -4.733 -0.072 1.00 95.69 78 TRP A CA 1
ATOM 558 C C . TRP A 1 78 ? 1.802 -4.824 1.176 1.00 95.69 78 TRP A C 1
ATOM 560 O O . TRP A 1 78 ? 0.754 -5.469 1.179 1.00 95.69 78 TRP A O 1
ATOM 570 N N . ASN A 1 79 ? 2.273 -4.231 2.268 1.00 95.75 79 ASN A N 1
ATOM 571 C CA . ASN A 1 79 ? 1.514 -4.149 3.510 1.00 95.75 79 ASN A CA 1
ATOM 572 C C . ASN A 1 79 ? 1.942 -2.932 4.323 1.00 95.75 79 ASN A C 1
ATOM 574 O O . ASN A 1 79 ? 3.099 -2.510 4.259 1.00 95.75 79 ASN A O 1
ATOM 578 N N . VAL A 1 80 ? 1.003 -2.369 5.072 1.00 95.44 80 VAL A N 1
ATOM 579 C CA . VAL A 1 80 ? 1.244 -1.256 5.985 1.00 95.44 80 VAL A CA 1
ATOM 580 C C . VAL A 1 80 ? 0.344 -1.378 7.203 1.00 95.44 80 VAL A C 1
ATOM 582 O O . VAL A 1 80 ? -0.830 -1.726 7.086 1.00 95.44 80 VAL A O 1
ATOM 585 N N . ASP A 1 81 ? 0.891 -1.071 8.371 1.00 94.50 81 ASP A N 1
ATOM 586 C CA . ASP A 1 81 ? 0.125 -1.035 9.608 1.00 94.50 81 ASP A CA 1
ATOM 587 C C . ASP A 1 81 ? -0.489 0.355 9.794 1.00 94.50 81 ASP A C 1
ATOM 589 O O . ASP A 1 81 ? 0.216 1.369 9.831 1.00 94.50 81 ASP A O 1
ATOM 593 N N . VAL A 1 82 ? -1.817 0.401 9.904 1.00 91.94 82 VAL A N 1
ATOM 594 C CA . VAL A 1 82 ? -2.583 1.631 10.125 1.00 91.94 82 VAL A CA 1
ATOM 595 C C . VAL A 1 82 ? -3.336 1.523 11.451 1.00 91.94 82 VAL A C 1
ATOM 597 O O . VAL A 1 82 ? -4.013 0.520 11.681 1.00 91.94 82 VAL A O 1
ATOM 600 N N . PRO A 1 83 ? -3.289 2.543 12.326 1.00 93.44 83 PRO A N 1
ATOM 601 C CA . PRO A 1 83 ? -4.083 2.546 13.547 1.00 93.44 83 PRO A CA 1
ATOM 602 C C . PRO A 1 83 ? -5.578 2.406 13.242 1.00 93.44 83 PRO A C 1
ATOM 604 O O . PRO A 1 83 ? -6.150 3.203 12.495 1.00 93.44 83 PRO A O 1
ATOM 607 N N . GLY A 1 84 ? -6.243 1.437 13.869 1.00 90.31 84 GLY A N 1
ATOM 608 C CA . GLY A 1 84 ? -7.672 1.189 13.675 1.00 90.31 84 GLY A CA 1
ATOM 609 C C . GLY A 1 84 ? -8.555 2.380 14.053 1.00 90.31 84 GLY A C 1
ATOM 610 O O . GLY A 1 84 ? -9.645 2.540 13.509 1.00 90.31 84 GLY A O 1
ATOM 611 N N . SER A 1 85 ? -8.066 3.270 14.920 1.00 91.75 85 SER A N 1
ATOM 612 C CA . SER A 1 85 ? -8.720 4.536 15.263 1.00 91.75 85 SER A CA 1
ATOM 613 C C . SER A 1 85 ? -8.854 5.496 14.073 1.00 91.75 85 SER A C 1
ATOM 615 O O . SER A 1 85 ? -9.730 6.358 14.082 1.00 91.75 85 SER A O 1
ATOM 617 N N . GLU A 1 86 ? -8.021 5.360 13.043 1.00 91.56 86 GLU A N 1
ATOM 618 C CA . GLU A 1 86 ? -8.094 6.141 11.802 1.00 91.56 86 GLU A CA 1
ATOM 619 C C . GLU A 1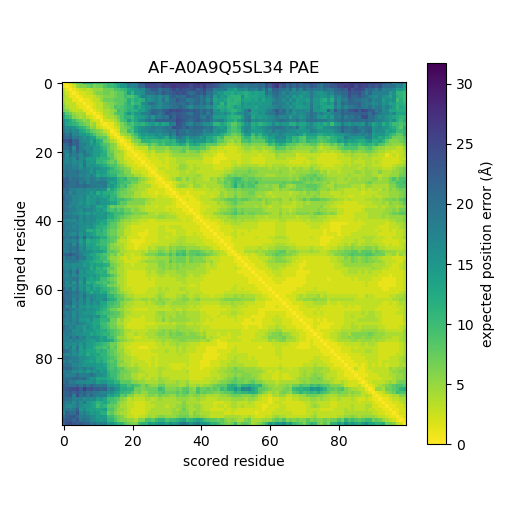 86 ? -9.037 5.473 10.796 1.00 91.56 86 GLU A C 1
ATOM 621 O O . GLU A 1 86 ? -9.826 6.153 10.145 1.00 91.56 86 GLU A O 1
ATOM 626 N N . LEU A 1 87 ? -9.046 4.137 10.752 1.00 87.50 87 LEU A N 1
ATOM 627 C CA . LEU A 1 87 ? -9.942 3.353 9.893 1.00 87.50 87 LEU A CA 1
AT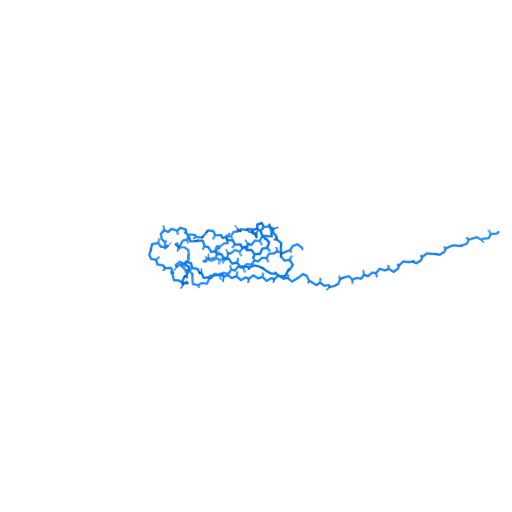OM 628 C C . LEU A 1 87 ? -11.420 3.458 10.295 1.00 87.50 87 LEU A C 1
ATOM 630 O O . LEU A 1 87 ? -12.298 3.315 9.456 1.00 87.50 87 LEU A O 1
ATOM 634 N N . ILE A 1 88 ? -11.734 3.734 11.564 1.00 87.38 88 ILE A N 1
ATOM 635 C CA . ILE A 1 88 ? -13.124 4.014 11.973 1.00 87.38 88 ILE A CA 1
ATOM 636 C C . ILE A 1 88 ? -13.586 5.437 11.631 1.00 87.38 88 ILE A C 1
ATOM 638 O O . ILE A 1 88 ? -14.782 5.721 11.697 1.00 87.38 88 ILE A O 1
ATOM 642 N N . GLN A 1 89 ? -12.655 6.347 11.330 1.00 86.62 89 GLN A N 1
ATOM 643 C CA . GLN A 1 89 ? -12.971 7.736 10.985 1.00 86.62 89 GLN A CA 1
ATOM 644 C C . GLN A 1 89 ? -13.218 7.913 9.485 1.00 86.62 89 GLN A C 1
ATOM 646 O O . GLN A 1 89 ? -13.930 8.841 9.099 1.00 86.62 89 GLN A O 1
ATOM 651 N N . ASP A 1 90 ? -12.680 7.015 8.658 1.00 82.12 90 ASP A N 1
ATOM 652 C CA . ASP A 1 90 ? -12.842 7.030 7.211 1.00 82.12 90 ASP A CA 1
ATOM 653 C C . ASP A 1 90 ? -13.180 5.635 6.684 1.00 82.12 90 ASP A C 1
ATOM 655 O O . ASP A 1 90 ? -12.504 4.657 6.974 1.00 82.12 90 ASP A O 1
ATOM 659 N N . THR A 1 91 ? -14.226 5.554 5.866 1.00 81.44 91 THR A N 1
ATOM 660 C CA . THR A 1 91 ? -14.642 4.297 5.217 1.00 81.44 91 THR A CA 1
ATOM 661 C C . THR A 1 91 ? -13.958 4.092 3.868 1.00 81.44 91 THR A C 1
ATOM 663 O O . THR A 1 91 ? -14.245 3.126 3.164 1.00 81.44 91 THR A O 1
ATOM 666 N N . ASN A 1 92 ? -13.073 5.012 3.476 1.00 86.50 92 ASN A N 1
ATOM 667 C CA . ASN A 1 92 ? -12.332 4.952 2.234 1.00 86.50 92 ASN A CA 1
ATOM 668 C C . ASN A 1 92 ? -10.828 4.850 2.503 1.00 86.50 92 ASN A C 1
ATOM 670 O O . ASN A 1 92 ? -10.216 5.760 3.056 1.00 86.50 92 ASN A O 1
ATOM 674 N N . VAL A 1 93 ? -10.227 3.756 2.044 1.00 88.88 93 VAL A N 1
ATOM 675 C CA . VAL A 1 93 ? -8.772 3.605 1.976 1.00 88.88 93 VAL A CA 1
ATOM 676 C C . VAL A 1 93 ? -8.346 3.756 0.526 1.00 88.88 93 VAL A C 1
ATOM 678 O O . VAL A 1 93 ? -8.955 3.182 -0.378 1.00 88.88 93 VAL A O 1
ATOM 681 N N . LYS A 1 94 ? -7.297 4.543 0.297 1.00 91.56 94 LYS A N 1
ATOM 682 C CA . LYS A 1 94 ? -6.694 4.714 -1.028 1.00 91.56 94 LYS A CA 1
ATOM 683 C C . LYS A 1 94 ? -5.261 4.241 -0.977 1.00 91.56 94 LYS A C 1
ATOM 685 O O . LYS A 1 94 ? -4.559 4.584 -0.039 1.00 91.56 94 LYS A O 1
ATOM 690 N N . ALA A 1 95 ? -4.821 3.522 -1.996 1.00 92.44 95 ALA A N 1
ATOM 691 C CA . ALA A 1 95 ? -3.430 3.131 -2.144 1.00 92.44 95 ALA A CA 1
ATOM 692 C C . ALA A 1 95 ? -2.906 3.615 -3.495 1.00 92.44 95 ALA A C 1
ATOM 694 O O . ALA A 1 95 ? -3.625 3.618 -4.496 1.00 92.44 95 ALA A O 1
ATOM 695 N N . LYS A 1 96 ? -1.651 4.049 -3.508 1.00 92.25 96 LYS A N 1
ATOM 696 C CA . LYS A 1 96 ? -0.931 4.489 -4.697 1.00 92.25 96 LYS A CA 1
ATOM 697 C C . LYS A 1 96 ? 0.470 3.898 -4.661 1.00 92.25 96 LYS A C 1
ATOM 699 O O . LYS A 1 96 ? 1.164 4.067 -3.666 1.00 92.25 96 LYS A O 1
ATOM 704 N N . VAL A 1 97 ? 0.886 3.264 -5.749 1.00 92.38 97 VAL A N 1
ATOM 705 C CA . VAL A 1 97 ? 2.282 2.876 -5.981 1.00 92.38 97 VAL A CA 1
ATOM 706 C C . VAL A 1 97 ? 2.903 3.817 -7.006 1.00 92.38 97 VAL A C 1
ATOM 708 O O . VAL A 1 97 ? 2.221 4.258 -7.935 1.00 92.38 97 VAL A O 1
ATOM 711 N N . GLU A 1 98 ? 4.173 4.156 -6.821 1.00 88.25 98 GLU A N 1
ATOM 712 C CA . GLU A 1 98 ? 4.962 4.890 -7.809 1.00 88.25 98 GLU A CA 1
ATOM 713 C C . GLU A 1 98 ? 6.106 4.000 -8.293 1.00 88.25 98 GLU A C 1
ATOM 715 O O . GLU A 1 98 ? 6.804 3.396 -7.483 1.00 88.25 98 GLU A O 1
ATOM 720 N N . THR A 1 99 ? 6.276 3.916 -9.611 1.00 84.44 99 THR A N 1
ATOM 721 C CA . THR A 1 99 ? 7.365 3.183 -10.266 1.00 84.44 99 THR A CA 1
ATOM 722 C C . THR A 1 99 ? 8.343 4.190 -10.868 1.00 84.44 99 THR A C 1
ATOM 724 O O . THR A 1 99 ? 7.898 5.228 -11.371 1.00 84.44 99 THR A O 1
ATOM 727 N N . GLU A 1 100 ? 9.646 3.898 -10.836 1.00 69.69 100 GLU A N 1
ATOM 728 C CA . GLU A 1 100 ? 10.667 4.722 -11.515 1.00 69.69 100 GLU A CA 1
ATOM 729 C C . GLU A 1 100 ? 10.660 4.585 -13.045 1.00 69.69 100 GLU A C 1
ATOM 731 O O . GLU A 1 100 ? 10.335 3.486 -13.555 1.00 69.69 100 GLU A O 1
#

Sequence (100 aa):
NPASADADRDYGVDTTLPTAEIEIDLIAGDDVINKAESEKDVTISGTVGGDVKANDPVTVTVNGKDYTTTVNADGKTWNVDVPGSELIQDTNVKAKVETE

Organism: NCBI:txid180891

Nearest PDB structures (foldseek):
  5irb-assembly2_B  TM=9.172E-01  e=4.675E-06  Marinomonas primoryensis
  4kdw-assembly1_A  TM=9.394E-01  e=1.166E-05  Marinomonas primoryensis
  4p99-assembly4_D  TM=9.183E-01  e=9.822E-06  Marinomonas primoryensis
  6x5v-assembly1_A  TM=8.238E-01  e=1.438E-04  Marinomonas primoryensis
  4neh-assembly1_A  TM=3.343E-01  e=5.575E+00  Homo sapiens

Solvent-accessible surface area (backbone atoms only — not comparable to full-atom values): 6136 Å² total; per-residue (Å²): 136,90,86,87,86,87,84,87,82,91,80,86,84,88,79,83,73,86,47,77,43,74,51,75,52,62,39,81,75,73,68,58,86,46,76,74,45,36,74,34,70,38,63,42,40,28,42,44,36,74,67,45,43,51,65,29,49,29,41,34,35,42,63,89,42,79,46,78,37,41,26,34,91,82,32,36,38,35,57,44,78,41,56,17,61,40,54,77,73,26,98,59,79,45,76,47,74,55,70,136

Foldseek 3Di:
DDDDDDDDDDDDDDPDDFDKDKDKDQWVNPLDQDPVQLQAWTKIKTWMDTQAAFQFWKWKAFLNDTFIWTHHNVSIMTITIDRSVRCVVDSDIDMDTDDD